Protein AF-A0A835W1W2-F1 (afdb_monomer_lite)

Radius of gyration: 30.24 Å; chains: 1; bounding box: 67×47×108 Å

Structure (mmCIF, N/CA/C/O backbone):
data_AF-A0A835W1W2-F1
#
_entry.id   AF-A0A835W1W2-F1
#
loop_
_atom_site.group_PDB
_atom_site.id
_atom_site.type_symbol
_atom_site.label_atom_id
_atom_site.label_alt_id
_atom_site.label_comp_id
_atom_site.label_asym_id
_atom_site.label_entity_id
_atom_site.label_seq_id
_atom_site.pdbx_PDB_ins_code
_atom_site.Cartn_x
_atom_site.Cartn_y
_atom_site.Cartn_z
_atom_site.occupancy
_atom_site.B_iso_or_equiv
_atom_site.auth_seq_id
_atom_site.auth_comp_id
_atom_site.auth_asym_id
_atom_site.auth_atom_id
_atom_site.pdbx_PDB_model_num
ATOM 1 N N . MET A 1 1 ? 34.029 7.217 -18.749 1.00 35.78 1 MET A N 1
ATOM 2 C CA . MET A 1 1 ? 32.612 7.648 -18.593 1.00 35.78 1 MET A CA 1
ATOM 3 C C . MET A 1 1 ? 31.706 7.098 -19.693 1.00 35.78 1 MET A C 1
ATOM 5 O O . MET A 1 1 ? 30.549 6.845 -19.394 1.00 35.78 1 MET A O 1
ATOM 9 N N . ALA A 1 2 ? 32.199 6.876 -20.920 1.00 39.84 2 ALA A N 1
ATOM 10 C CA . ALA A 1 2 ? 31.462 6.141 -21.956 1.00 39.84 2 ALA A CA 1
ATOM 11 C C . ALA A 1 2 ? 31.318 4.636 -21.632 1.00 39.84 2 ALA A C 1
ATOM 13 O O . ALA A 1 2 ? 30.302 4.034 -21.957 1.00 39.84 2 ALA A O 1
ATOM 14 N N . ASP A 1 3 ? 32.270 4.063 -20.889 1.00 42.09 3 ASP A N 1
ATOM 15 C CA . ASP A 1 3 ? 32.343 2.614 -20.623 1.00 42.09 3 ASP A CA 1
ATOM 16 C C . ASP A 1 3 ? 31.288 2.063 -19.647 1.00 42.09 3 ASP A C 1
ATOM 18 O O . ASP A 1 3 ? 31.204 0.855 -19.459 1.00 42.09 3 ASP A O 1
ATOM 22 N N . LEU A 1 4 ? 30.469 2.921 -19.022 1.00 51.94 4 LEU A N 1
ATOM 23 C CA . LEU A 1 4 ? 29.345 2.482 -18.179 1.00 51.94 4 LEU A CA 1
ATOM 24 C C . LEU A 1 4 ? 28.002 2.441 -18.928 1.00 51.94 4 LEU A C 1
ATOM 26 O O . LEU A 1 4 ? 26.983 2.146 -18.309 1.00 51.94 4 LEU A O 1
ATOM 30 N N . GLY A 1 5 ? 27.958 2.801 -20.219 1.00 49.72 5 GLY A N 1
ATOM 31 C CA . GLY A 1 5 ? 26.710 2.832 -20.996 1.00 49.72 5 GLY A CA 1
ATOM 32 C C . GLY A 1 5 ? 25.664 3.816 -20.455 1.00 49.72 5 GLY A C 1
ATOM 33 O O . GLY A 1 5 ? 24.519 3.800 -20.883 1.00 49.72 5 GLY A O 1
ATOM 34 N N . LEU A 1 6 ? 26.030 4.704 -19.522 1.00 49.19 6 LEU A N 1
ATOM 35 C CA . LEU A 1 6 ? 25.102 5.616 -18.843 1.00 49.19 6 LEU A CA 1
ATOM 36 C C . LEU A 1 6 ? 24.411 6.577 -19.829 1.00 49.19 6 LEU A C 1
ATOM 38 O O . LEU A 1 6 ? 23.255 6.942 -19.641 1.00 49.19 6 LEU A O 1
ATOM 42 N N . LEU A 1 7 ? 25.116 6.955 -20.898 1.00 46.66 7 LEU A N 1
ATOM 43 C CA . LEU A 1 7 ? 24.600 7.781 -21.993 1.00 46.66 7 LEU A CA 1
ATOM 44 C C . LEU A 1 7 ? 23.816 6.961 -23.034 1.00 46.66 7 LEU A C 1
ATOM 46 O O . LEU A 1 7 ? 23.045 7.542 -23.778 1.00 46.66 7 LEU A O 1
ATOM 50 N N . GLU A 1 8 ? 23.940 5.633 -23.072 1.00 48.31 8 GLU A N 1
ATOM 51 C CA . GLU A 1 8 ? 23.030 4.762 -23.840 1.00 48.31 8 GLU A CA 1
ATOM 52 C C . GLU A 1 8 ? 21.772 4.405 -23.030 1.00 48.31 8 GLU A C 1
ATOM 54 O O . GLU A 1 8 ? 20.692 4.225 -23.588 1.00 48.31 8 GLU A O 1
ATOM 59 N N . LEU A 1 9 ? 21.900 4.368 -21.700 1.00 46.50 9 LEU A N 1
ATOM 60 C CA . LEU A 1 9 ? 20.819 4.170 -20.734 1.00 46.50 9 LEU A CA 1
ATOM 61 C C . LEU A 1 9 ? 19.959 5.435 -20.579 1.00 46.50 9 LEU A C 1
ATOM 63 O O . LEU A 1 9 ? 18.746 5.361 -20.377 1.00 46.50 9 LEU A O 1
ATOM 67 N N . PHE A 1 10 ? 20.591 6.603 -20.719 1.00 51.19 10 PHE A N 1
ATOM 68 C CA . PHE A 1 10 ? 19.962 7.918 -20.677 1.00 51.19 10 PHE A CA 1
ATOM 69 C C . PHE A 1 10 ? 20.488 8.823 -21.812 1.00 51.19 10 PHE A C 1
ATOM 71 O O . PHE A 1 10 ? 21.137 9.838 -21.542 1.00 51.19 10 PHE A O 1
ATOM 78 N N . PRO A 1 11 ? 20.173 8.531 -23.089 1.00 50.50 11 PRO A N 1
ATOM 79 C CA . PRO A 1 11 ? 20.668 9.308 -24.239 1.00 50.50 11 PRO A CA 1
ATOM 80 C C . PRO A 1 11 ? 20.231 10.776 -24.221 1.00 50.50 11 PRO A C 1
ATOM 82 O O . PRO A 1 11 ? 20.819 11.636 -24.866 1.00 50.50 11 PRO A O 1
ATOM 85 N N . TYR A 1 12 ? 19.244 11.098 -23.396 1.00 50.88 12 TYR A N 1
ATOM 86 C CA . TYR A 1 12 ? 18.666 12.429 -23.261 1.00 50.88 12 TYR A CA 1
ATOM 87 C C . TYR A 1 12 ? 19.342 13.274 -22.176 1.00 50.88 12 TYR A C 1
ATOM 89 O O . TYR A 1 12 ? 19.260 14.497 -22.229 1.00 50.88 12 TYR A O 1
ATOM 97 N N . LEU A 1 13 ? 20.058 12.646 -21.232 1.00 51.47 13 LEU A N 1
ATOM 98 C CA . LEU A 1 13 ? 21.001 13.353 -20.357 1.00 51.47 13 LEU A CA 1
ATOM 99 C C . LEU A 1 13 ? 22.159 13.917 -21.188 1.00 51.47 13 LEU A C 1
ATOM 101 O O . LEU A 1 13 ? 22.593 15.035 -20.929 1.00 51.47 13 LEU A O 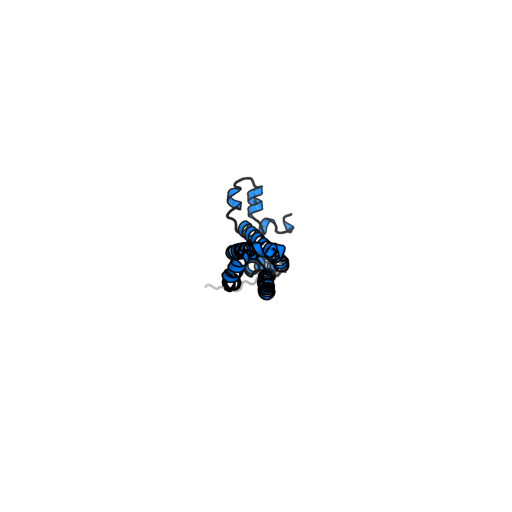1
ATOM 105 N N . ALA A 1 14 ? 22.576 13.204 -22.242 1.00 53.84 14 ALA A N 1
ATOM 106 C CA . ALA A 1 14 ? 23.532 13.713 -23.226 1.00 53.84 14 ALA A CA 1
ATOM 107 C C . ALA A 1 14 ? 23.009 14.980 -23.933 1.00 53.84 14 ALA A C 1
ATOM 109 O O . ALA A 1 14 ? 23.748 15.949 -24.107 1.00 53.84 14 ALA A O 1
ATOM 110 N N . MET A 1 15 ? 21.718 14.996 -24.294 1.00 53.12 15 MET A N 1
ATOM 111 C CA . MET A 1 15 ? 21.068 16.157 -24.918 1.00 53.12 15 MET A CA 1
ATOM 112 C C . MET A 1 15 ? 20.855 17.329 -23.950 1.00 53.12 15 MET A C 1
ATOM 114 O O . MET A 1 15 ? 21.112 18.467 -24.324 1.00 53.12 15 MET A O 1
ATOM 118 N N . GLY A 1 16 ? 20.430 17.073 -22.708 1.00 51.62 16 GLY A N 1
ATOM 119 C CA . GLY A 1 16 ? 20.249 18.118 -21.693 1.00 51.62 16 GLY A CA 1
ATOM 120 C C . GLY A 1 16 ? 21.570 18.764 -21.260 1.00 51.62 16 GLY A C 1
ATOM 121 O O . GLY A 1 16 ? 21.622 19.970 -21.036 1.00 51.62 16 GLY A O 1
ATOM 122 N N . LEU A 1 17 ? 22.659 17.988 -21.226 1.00 54.25 17 LEU A N 1
ATOM 123 C CA . LEU A 1 17 ? 24.023 18.496 -21.030 1.00 54.25 17 LEU A CA 1
ATOM 124 C C . LEU A 1 17 ? 24.559 19.279 -22.247 1.00 54.25 17 LEU A C 1
ATOM 126 O O . LEU A 1 17 ? 25.510 20.039 -22.089 1.00 54.25 17 LEU A O 1
ATOM 130 N N . SER A 1 18 ? 23.947 19.131 -23.432 1.00 57.94 18 SER A N 1
ATOM 131 C CA . SER A 1 18 ? 24.311 19.857 -24.664 1.00 57.94 18 SER A CA 1
ATOM 132 C C . SER A 1 18 ? 23.628 21.228 -24.811 1.00 57.94 18 SER A C 1
ATOM 134 O O . SER A 1 18 ? 23.874 21.925 -25.792 1.00 57.94 18 SER A O 1
ATOM 136 N N . GLY A 1 19 ? 22.829 21.658 -23.827 1.00 51.84 19 GLY A N 1
ATOM 137 C CA . GLY A 1 19 ? 22.525 23.079 -23.627 1.00 51.84 19 GLY A CA 1
ATOM 138 C C . GLY A 1 19 ? 21.226 23.623 -24.220 1.00 51.84 19 GLY A C 1
ATOM 139 O O . GLY A 1 19 ? 21.025 24.830 -24.128 1.00 51.84 19 GLY A O 1
ATOM 140 N N . ASP A 1 20 ? 20.320 22.806 -24.765 1.00 53.34 20 ASP A N 1
ATOM 141 C CA . ASP A 1 20 ? 19.033 23.335 -25.238 1.00 53.34 20 ASP A CA 1
ATOM 142 C C . ASP A 1 20 ? 17.863 22.356 -25.019 1.00 53.34 20 ASP A C 1
ATOM 144 O O . ASP A 1 20 ? 17.893 21.209 -25.463 1.00 53.34 20 ASP A O 1
ATOM 148 N N . LYS A 1 21 ? 16.810 22.852 -24.350 1.00 54.41 21 LYS A N 1
ATOM 149 C CA . LYS A 1 21 ? 15.494 22.226 -24.073 1.00 54.41 21 LYS A CA 1
ATOM 150 C C . LYS A 1 21 ? 15.399 21.203 -22.927 1.00 54.41 21 LYS A C 1
ATOM 152 O O . LYS A 1 21 ? 15.261 19.992 -23.126 1.00 54.41 21 LYS A O 1
ATOM 157 N N . LEU A 1 22 ? 15.298 21.742 -21.710 1.00 52.03 22 LEU A N 1
ATOM 158 C CA . LEU A 1 22 ? 14.904 21.036 -20.482 1.00 52.03 22 LEU A CA 1
ATOM 159 C C . LEU A 1 22 ? 13.486 20.420 -20.563 1.00 52.03 22 LEU A C 1
ATOM 161 O O . LEU A 1 22 ? 13.250 19.348 -20.007 1.00 52.03 22 LEU A O 1
ATOM 165 N N . ASP A 1 23 ? 12.567 21.028 -21.321 1.00 52.47 23 ASP A N 1
ATOM 166 C CA . ASP A 1 23 ? 11.179 20.552 -21.473 1.00 52.47 23 ASP A CA 1
ATOM 167 C C . ASP A 1 23 ? 11.075 19.173 -22.153 1.00 52.47 23 ASP A C 1
ATOM 169 O O . ASP A 1 23 ? 10.204 18.362 -21.835 1.00 52.47 23 ASP A O 1
ATOM 173 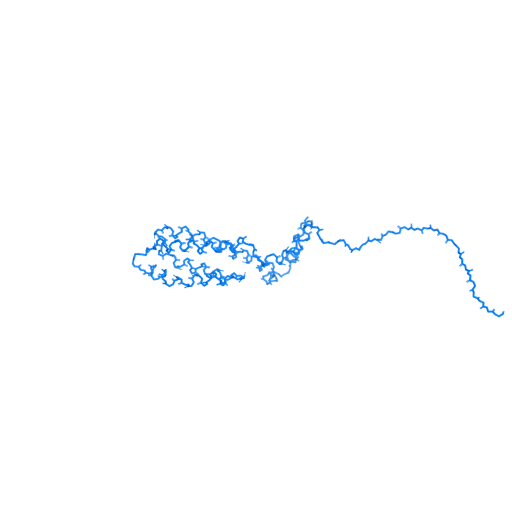N N . THR A 1 24 ? 12.020 18.839 -23.036 1.00 51.62 24 THR A N 1
ATOM 174 C CA . THR A 1 24 ? 12.078 17.539 -23.734 1.00 51.62 24 THR A CA 1
ATOM 175 C C . THR A 1 24 ? 12.396 16.361 -22.803 1.00 51.62 24 THR A C 1
ATOM 177 O O . THR A 1 24 ? 12.143 15.205 -23.148 1.00 51.62 24 THR A O 1
ATOM 180 N N . VAL A 1 25 ? 12.936 16.633 -21.611 1.00 48.75 25 VAL A N 1
ATOM 181 C CA . VAL A 1 25 ? 13.283 15.614 -20.607 1.00 48.75 25 VAL A CA 1
ATOM 182 C C . VAL A 1 25 ? 12.045 15.162 -19.817 1.00 48.75 25 VAL A C 1
ATOM 184 O O . VAL A 1 25 ? 11.973 14.006 -19.403 1.00 48.75 25 VAL A O 1
ATOM 187 N N . GLN A 1 26 ? 11.032 16.023 -19.654 1.00 47.69 26 GLN A N 1
ATOM 188 C CA . GLN A 1 26 ? 9.844 15.726 -18.841 1.00 47.69 26 GLN A CA 1
ATOM 189 C C . GLN A 1 26 ? 8.877 14.718 -19.486 1.00 47.69 26 GLN A C 1
ATOM 191 O O . GLN A 1 26 ? 8.205 13.978 -18.774 1.00 47.69 26 GLN A O 1
ATOM 196 N N . HIS A 1 27 ? 8.825 14.636 -20.818 1.00 49.44 27 HIS A N 1
ATOM 197 C CA . HIS A 1 27 ? 7.965 13.695 -21.559 1.00 49.44 27 HIS A CA 1
ATOM 198 C C . HIS A 1 27 ? 8.653 12.356 -21.892 1.00 49.44 27 HIS A C 1
ATOM 200 O O . HIS A 1 27 ? 8.231 11.622 -22.787 1.00 49.44 27 HIS A O 1
ATOM 206 N N . ASN A 1 28 ? 9.746 12.030 -21.199 1.00 55.78 28 ASN A N 1
ATOM 207 C CA . ASN A 1 28 ? 10.682 11.009 -21.651 1.00 55.78 28 ASN A CA 1
ATOM 208 C C . ASN A 1 28 ? 10.476 9.627 -20.977 1.00 55.78 28 ASN A C 1
ATOM 210 O O . ASN A 1 28 ? 10.255 9.560 -19.764 1.00 55.78 28 ASN A O 1
ATOM 214 N N . PRO A 1 29 ? 10.625 8.501 -21.709 1.00 53.53 29 PRO A N 1
ATOM 215 C CA . PRO A 1 29 ? 10.545 7.137 -21.169 1.00 53.53 29 PRO A CA 1
ATOM 216 C C . PRO A 1 29 ? 11.438 6.832 -19.955 1.00 53.53 29 PRO A C 1
ATOM 218 O O . PRO A 1 29 ? 11.136 5.883 -19.223 1.00 53.53 29 PRO A O 1
ATOM 221 N N . GLY A 1 30 ? 12.535 7.579 -19.766 1.00 56.94 30 GLY A N 1
ATOM 222 C CA . GLY A 1 30 ? 13.394 7.511 -18.576 1.00 56.94 30 GLY A CA 1
ATOM 223 C C . GLY A 1 30 ? 12.794 8.226 -17.359 1.00 56.94 30 GLY A C 1
ATOM 224 O O . GLY A 1 30 ? 12.799 7.676 -16.261 1.00 56.94 30 GLY A O 1
ATOM 225 N N . ALA A 1 31 ? 12.177 9.396 -17.555 1.00 65.44 31 ALA A N 1
ATOM 226 C CA . ALA A 1 31 ? 11.419 10.085 -16.509 1.00 65.44 31 ALA A CA 1
ATOM 227 C C . ALA A 1 31 ? 10.202 9.254 -16.067 1.00 65.44 31 ALA A C 1
ATOM 229 O O . ALA A 1 31 ? 9.932 9.131 -14.876 1.00 65.44 31 ALA A O 1
ATOM 230 N N . ALA A 1 32 ? 9.529 8.585 -17.011 1.00 67.00 32 ALA A N 1
A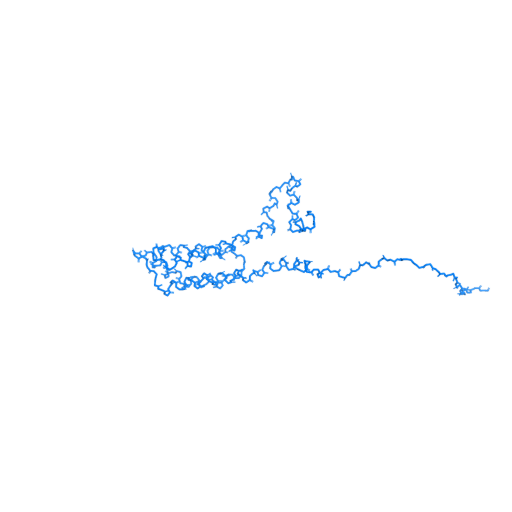TOM 231 C CA . ALA A 1 32 ? 8.458 7.636 -16.707 1.00 67.00 32 ALA A CA 1
ATOM 232 C C . ALA A 1 32 ? 8.936 6.447 -15.848 1.00 67.00 32 ALA A C 1
ATOM 234 O O . ALA A 1 32 ? 8.200 5.990 -14.978 1.00 67.00 32 ALA A O 1
ATOM 235 N N . TYR A 1 33 ? 10.170 5.969 -16.050 1.00 70.75 33 TYR A N 1
ATOM 236 C CA . TYR A 1 33 ? 10.765 4.915 -15.222 1.00 70.75 33 TYR A CA 1
ATOM 237 C C . TYR A 1 33 ? 11.079 5.403 -13.803 1.00 70.75 33 TYR A C 1
ATOM 239 O O . TYR A 1 33 ? 10.701 4.743 -12.841 1.00 70.75 33 TYR A O 1
ATOM 247 N N . PHE A 1 34 ? 11.707 6.571 -13.646 1.00 74.75 34 PHE A N 1
ATOM 248 C CA . PHE A 1 34 ? 11.957 7.127 -12.312 1.00 74.75 34 PHE A CA 1
ATOM 249 C C . PHE A 1 34 ? 10.661 7.435 -11.563 1.00 74.75 34 PHE A C 1
ATOM 251 O O . PHE A 1 34 ? 10.566 7.138 -10.375 1.00 74.75 34 PHE A O 1
ATOM 258 N N . ASN A 1 35 ? 9.641 7.941 -12.260 1.00 77.38 35 ASN A N 1
ATOM 259 C CA . ASN A 1 35 ? 8.303 8.105 -11.695 1.00 77.38 35 ASN A CA 1
ATOM 260 C C . ASN A 1 35 ? 7.720 6.761 -11.248 1.00 77.38 35 ASN A C 1
ATOM 262 O O . ASN A 1 35 ? 7.164 6.670 -10.159 1.00 77.38 35 ASN A O 1
ATOM 266 N N . TYR A 1 36 ? 7.900 5.702 -12.038 1.00 77.69 36 TYR A N 1
ATOM 267 C CA . TYR A 1 36 ? 7.461 4.362 -11.667 1.00 77.69 36 TYR A CA 1
ATOM 268 C C . TYR A 1 36 ? 8.175 3.824 -10.416 1.00 77.69 36 TYR A C 1
ATOM 270 O O . TYR A 1 36 ? 7.514 3.373 -9.485 1.00 77.69 36 TYR A O 1
ATOM 278 N N . ILE A 1 37 ? 9.506 3.936 -10.342 1.00 79.62 37 ILE A N 1
ATOM 279 C CA . ILE A 1 37 ? 10.284 3.549 -9.152 1.00 79.62 37 ILE A CA 1
ATOM 280 C C . ILE A 1 37 ? 9.888 4.386 -7.929 1.00 79.62 37 ILE A C 1
ATOM 282 O O . ILE A 1 37 ? 9.762 3.852 -6.828 1.00 79.62 37 ILE A O 1
ATOM 286 N N . SER A 1 38 ? 9.648 5.684 -8.115 1.00 84.06 38 SER A N 1
ATOM 287 C CA . SER A 1 38 ? 9.164 6.572 -7.056 1.00 84.06 38 SER A CA 1
ATOM 288 C C . SER A 1 38 ? 7.816 6.100 -6.501 1.00 84.06 38 SER A C 1
ATOM 290 O O . SER A 1 38 ? 7.662 5.977 -5.287 1.00 84.06 38 SER A O 1
ATOM 292 N N . LEU A 1 39 ? 6.874 5.734 -7.378 1.00 85.94 39 LEU A N 1
ATOM 293 C CA . LEU A 1 39 ? 5.574 5.187 -6.981 1.00 85.94 39 LEU A CA 1
ATOM 294 C C . LEU A 1 39 ? 5.709 3.846 -6.246 1.00 85.94 39 LEU A C 1
ATOM 296 O O . LEU A 1 39 ? 5.048 3.653 -5.229 1.00 85.94 39 LEU A O 1
ATOM 300 N N . LEU A 1 40 ? 6.587 2.939 -6.696 1.00 85.12 40 LEU A N 1
ATOM 301 C CA . LEU A 1 40 ? 6.864 1.686 -5.974 1.00 85.12 40 LEU A CA 1
ATOM 302 C C . LEU A 1 40 ? 7.372 1.966 -4.556 1.00 85.12 40 LEU A C 1
ATOM 304 O O . LEU A 1 40 ? 6.854 1.409 -3.590 1.00 85.12 40 LEU A O 1
ATOM 308 N N . ASN A 1 41 ? 8.345 2.868 -4.419 1.00 87.62 41 ASN A N 1
ATOM 309 C CA . ASN A 1 41 ? 8.875 3.259 -3.115 1.00 87.62 41 ASN A CA 1
ATOM 310 C C . ASN A 1 41 ? 7.790 3.878 -2.231 1.00 87.62 41 ASN A C 1
ATOM 312 O O . ASN A 1 41 ? 7.717 3.568 -1.043 1.00 87.62 41 ASN A O 1
ATOM 316 N N . GLN A 1 42 ? 6.915 4.706 -2.805 1.00 90.44 42 GLN A N 1
ATOM 317 C CA . GLN A 1 42 ? 5.791 5.294 -2.087 1.00 90.44 42 GLN A CA 1
ATOM 318 C C . GLN A 1 42 ? 4.842 4.217 -1.544 1.00 90.44 42 GLN A C 1
ATOM 320 O O . GLN A 1 42 ? 4.482 4.275 -0.369 1.00 90.44 42 GLN A O 1
ATOM 325 N N . VAL A 1 43 ? 4.494 3.204 -2.346 1.00 90.25 43 VAL A N 1
ATOM 326 C CA . VAL A 1 43 ? 3.650 2.083 -1.897 1.00 90.25 43 VAL A CA 1
ATOM 327 C C . VAL A 1 43 ? 4.337 1.287 -0.782 1.00 90.25 43 VAL A C 1
ATOM 329 O O . VAL A 1 43 ? 3.693 0.984 0.221 1.00 90.25 43 VAL A O 1
ATOM 332 N N . VAL A 1 44 ? 5.642 0.998 -0.894 1.00 89.81 44 VAL A N 1
ATOM 333 C CA . VAL A 1 44 ? 6.389 0.295 0.169 1.00 89.81 44 VAL A CA 1
ATOM 334 C C . VAL A 1 44 ? 6.388 1.098 1.465 1.00 89.81 44 VAL A C 1
ATOM 336 O O . VAL A 1 44 ? 6.096 0.539 2.523 1.00 89.81 44 VAL A O 1
ATOM 339 N N . MET A 1 45 ? 6.704 2.393 1.415 1.00 91.62 45 MET A N 1
ATOM 340 C CA . MET A 1 45 ? 6.743 3.233 2.616 1.00 91.62 45 MET A CA 1
ATOM 341 C C . MET A 1 45 ? 5.365 3.321 3.277 1.00 91.62 45 MET A C 1
ATOM 343 O O . MET A 1 45 ? 5.252 3.051 4.472 1.00 91.62 45 MET A O 1
ATOM 347 N N . MET A 1 46 ? 4.318 3.598 2.492 1.00 92.56 46 MET A N 1
ATOM 348 C CA . MET A 1 46 ? 2.935 3.650 2.974 1.00 92.56 46 MET A CA 1
ATOM 349 C C . MET A 1 46 ? 2.490 2.318 3.580 1.00 92.56 46 MET A C 1
ATOM 351 O O . MET A 1 46 ? 1.934 2.299 4.675 1.00 92.56 46 MET A O 1
ATOM 355 N N . GLY A 1 47 ? 2.772 1.200 2.905 1.00 92.12 47 GLY A N 1
ATOM 356 C CA . GLY A 1 47 ? 2.437 -0.131 3.404 1.00 92.12 47 GLY A CA 1
ATOM 357 C C . GLY A 1 47 ? 3.169 -0.469 4.702 1.00 92.12 47 GLY A C 1
ATOM 358 O O . GLY A 1 47 ? 2.577 -1.021 5.618 1.00 92.12 47 GLY A O 1
ATOM 359 N N . THR A 1 48 ? 4.439 -0.079 4.826 1.00 91.06 48 THR A N 1
ATOM 360 C CA . THR A 1 48 ? 5.230 -0.296 6.052 1.00 91.06 48 THR A CA 1
ATOM 361 C C . THR A 1 48 ? 4.680 0.492 7.226 1.00 91.06 48 THR A C 1
ATOM 363 O O . THR A 1 48 ? 4.541 -0.045 8.320 1.00 91.06 48 THR A O 1
ATOM 366 N N . GLN A 1 49 ? 4.370 1.767 6.999 1.00 93.06 49 GLN A N 1
ATOM 367 C CA . GLN A 1 49 ? 3.797 2.613 8.031 1.00 93.06 49 GLN A CA 1
ATOM 368 C C . GLN A 1 49 ? 2.449 2.049 8.491 1.00 93.06 49 GLN A C 1
ATOM 370 O O . GLN A 1 49 ? 2.248 1.834 9.682 1.00 93.06 49 GLN A O 1
ATOM 375 N N . LEU A 1 50 ? 1.569 1.723 7.542 1.00 93.25 50 LEU A N 1
ATOM 376 C CA . LEU A 1 50 ? 0.253 1.166 7.830 1.00 93.25 50 LEU A CA 1
ATOM 377 C C . LEU A 1 50 ? 0.333 -0.188 8.562 1.00 93.25 50 LEU A C 1
ATOM 379 O O . LEU A 1 50 ? -0.457 -0.433 9.469 1.00 93.25 50 LEU A O 1
ATOM 383 N N . TYR A 1 51 ? 1.310 -1.038 8.228 1.00 93.38 51 TYR A N 1
ATOM 384 C CA . TYR A 1 51 ? 1.548 -2.316 8.910 1.00 93.38 51 TYR A CA 1
ATOM 385 C C . TYR A 1 51 ? 1.809 -2.136 10.413 1.00 93.38 51 TYR A C 1
ATOM 387 O O . TYR A 1 51 ? 1.299 -2.902 11.233 1.00 93.38 51 TYR A O 1
ATOM 395 N N . HIS A 1 52 ? 2.609 -1.130 10.780 1.00 91.12 52 HIS A N 1
ATOM 396 C CA . HIS A 1 52 ? 2.911 -0.827 12.178 1.00 91.12 52 HIS A CA 1
ATOM 397 C C . HIS A 1 52 ? 1.754 -0.095 12.865 1.00 91.12 52 HIS A C 1
ATOM 399 O O . HIS A 1 52 ? 1.385 -0.452 13.985 1.00 91.12 52 HIS A O 1
ATOM 405 N N . ASP A 1 53 ? 1.145 0.877 12.187 1.00 91.88 53 ASP A N 1
ATOM 406 C CA . ASP A 1 53 ? 0.054 1.687 12.734 1.00 91.88 53 ASP A CA 1
ATOM 407 C C . ASP A 1 53 ? -1.208 0.852 13.012 1.00 91.88 53 ASP A C 1
ATOM 409 O O . ASP A 1 53 ? -1.913 1.109 13.989 1.00 91.88 53 ASP A O 1
ATOM 413 N N . ALA A 1 54 ? -1.455 -0.213 12.240 1.00 89.25 54 ALA A N 1
ATOM 414 C CA . ALA A 1 54 ? -2.554 -1.154 12.472 1.00 89.25 54 ALA A CA 1
ATOM 415 C C . ALA A 1 54 ? -2.487 -1.851 13.845 1.00 89.25 54 ALA A C 1
ATOM 417 O O . ALA A 1 54 ? -3.527 -2.194 14.416 1.00 89.25 54 ALA A O 1
ATOM 418 N N . CYS A 1 55 ? -1.288 -2.037 14.406 1.00 88.25 55 CYS A N 1
ATOM 419 C CA . CYS A 1 55 ? -1.089 -2.643 15.727 1.00 88.25 55 CYS A CA 1
ATOM 420 C C . CYS A 1 55 ? -1.187 -1.648 16.886 1.00 88.25 55 CYS A C 1
ATOM 422 O O . CYS A 1 55 ? -1.206 -2.065 18.042 1.00 88.25 55 CYS A O 1
ATOM 424 N N . MET A 1 56 ? -1.225 -0.347 16.600 1.00 90.62 56 MET A N 1
ATOM 425 C CA . MET A 1 56 ? -1.130 0.702 17.607 1.00 90.62 56 MET A CA 1
ATOM 426 C C . MET A 1 56 ? -2.497 1.377 17.782 1.00 90.62 56 MET A C 1
ATOM 428 O O . MET A 1 56 ? -2.901 2.154 16.915 1.00 90.62 56 MET A O 1
ATOM 432 N N . PRO A 1 57 ? -3.202 1.169 18.913 1.00 88.25 57 PRO A N 1
ATOM 433 C CA . PRO A 1 57 ? -4.562 1.687 19.112 1.00 88.25 57 PRO A CA 1
ATOM 434 C C . PRO A 1 57 ? -4.695 3.201 18.908 1.00 88.25 57 PRO A C 1
ATOM 436 O O . PRO A 1 57 ? -5.655 3.697 18.330 1.00 88.25 57 PRO A O 1
ATOM 439 N N . GLN A 1 58 ? -3.668 3.953 19.300 1.00 89.94 58 GLN A N 1
ATOM 440 C CA . GLN A 1 58 ? -3.585 5.406 19.128 1.00 89.94 58 GLN A CA 1
ATOM 441 C C . GLN A 1 58 ? -3.637 5.887 17.662 1.00 89.94 58 GLN A C 1
ATOM 443 O O . GLN A 1 58 ? -3.939 7.057 17.406 1.00 89.94 58 GLN A O 1
ATOM 448 N N . HIS A 1 59 ? -3.332 5.008 16.703 1.00 90.31 59 HIS A N 1
ATOM 449 C CA . HIS A 1 59 ? -3.295 5.312 15.273 1.00 90.31 59 HIS A CA 1
ATOM 450 C C . HIS A 1 59 ? -4.532 4.802 14.524 1.00 90.31 59 HIS A C 1
ATOM 452 O O . HIS A 1 59 ? -4.740 5.190 13.376 1.00 90.31 59 HIS A O 1
ATOM 458 N N . HIS A 1 60 ? -5.411 4.028 15.171 1.00 91.12 60 HIS A N 1
ATOM 459 C CA . HIS A 1 60 ? -6.587 3.420 14.536 1.00 91.12 60 HIS A CA 1
ATOM 460 C C . HIS A 1 60 ? -7.532 4.446 13.905 1.00 91.12 60 HIS A C 1
ATOM 462 O O . HIS A 1 60 ? -8.029 4.209 12.809 1.00 91.12 60 HIS A O 1
ATOM 468 N N . LYS A 1 61 ? -7.681 5.640 14.494 1.00 92.06 61 LYS A N 1
ATOM 469 C CA . LYS A 1 61 ? -8.449 6.754 13.896 1.00 92.06 61 LYS A CA 1
ATOM 470 C C . LYS A 1 61 ? -7.964 7.201 12.510 1.00 92.06 61 LYS A C 1
ATOM 472 O O . LYS A 1 61 ? -8.706 7.857 11.787 1.00 92.06 61 LYS A O 1
ATOM 477 N N . TYR A 1 62 ? -6.720 6.893 12.145 1.00 92.81 62 TYR A N 1
ATOM 478 C CA . TYR A 1 62 ? -6.122 7.271 10.864 1.00 92.81 62 TYR A CA 1
ATOM 479 C C . TYR A 1 62 ? -6.096 6.124 9.851 1.00 92.81 62 TYR A C 1
ATOM 481 O O . TYR A 1 62 ? -5.766 6.364 8.690 1.00 92.81 62 TYR A O 1
ATOM 489 N N . ALA A 1 63 ? -6.470 4.903 10.245 1.00 91.75 63 ALA A N 1
ATOM 490 C CA . ALA A 1 63 ? -6.308 3.717 9.410 1.00 91.75 63 ALA A CA 1
ATOM 491 C C . ALA A 1 63 ? -7.065 3.825 8.078 1.00 91.75 63 ALA A C 1
ATOM 493 O O . ALA A 1 63 ? -6.481 3.583 7.024 1.00 91.75 63 ALA A O 1
ATOM 494 N N . ALA A 1 64 ? -8.324 4.277 8.085 1.00 92.81 64 ALA A N 1
ATOM 495 C CA . ALA A 1 64 ? -9.092 4.461 6.852 1.00 92.81 64 ALA A CA 1
ATOM 496 C C . ALA A 1 64 ? -8.436 5.479 5.905 1.00 92.81 64 ALA A C 1
ATOM 498 O O . ALA A 1 64 ? -8.358 5.256 4.697 1.00 92.81 64 ALA A O 1
ATOM 499 N N . HIS A 1 65 ? -7.897 6.574 6.446 1.00 93.12 65 HIS A N 1
ATOM 500 C CA . HIS A 1 65 ? -7.182 7.563 5.646 1.00 93.12 65 HIS A CA 1
ATOM 501 C C . HIS A 1 65 ? -5.888 6.990 5.050 1.00 93.12 65 HIS A C 1
ATOM 503 O O . HIS A 1 65 ? -5.619 7.166 3.863 1.00 93.12 65 HIS A O 1
ATOM 509 N N . GLN A 1 66 ? -5.107 6.261 5.848 1.00 93.56 66 GLN A N 1
ATOM 510 C CA . GLN A 1 66 ? -3.870 5.623 5.397 1.00 93.56 66 GLN A CA 1
ATOM 511 C C . GLN A 1 66 ? -4.126 4.556 4.323 1.00 93.56 66 GLN A C 1
ATOM 513 O O . GLN A 1 66 ? -3.396 4.499 3.333 1.00 93.56 66 GLN A O 1
ATOM 518 N N . ILE A 1 67 ? -5.196 3.768 4.466 1.00 93.81 67 ILE A N 1
ATOM 519 C CA . ILE A 1 67 ? -5.635 2.798 3.454 1.00 93.81 67 ILE A CA 1
ATOM 520 C C . ILE A 1 67 ? -6.052 3.512 2.166 1.00 93.81 67 ILE A C 1
ATOM 522 O O . ILE A 1 67 ? -5.673 3.076 1.081 1.00 93.81 67 ILE A O 1
ATOM 526 N N . ALA A 1 68 ? -6.774 4.633 2.256 1.00 93.69 68 ALA A N 1
ATOM 527 C CA . ALA A 1 68 ? -7.154 5.415 1.080 1.00 93.69 68 ALA A CA 1
ATOM 528 C C . ALA A 1 68 ? -5.927 5.972 0.334 1.00 93.69 68 ALA A C 1
ATOM 530 O O . ALA A 1 68 ? -5.873 5.924 -0.896 1.00 93.69 68 ALA A O 1
ATOM 531 N N . LEU A 1 69 ? -4.912 6.451 1.062 1.00 92.62 69 LEU A N 1
ATOM 532 C CA . LEU A 1 69 ? -3.646 6.891 0.469 1.00 92.62 69 LEU A CA 1
ATOM 533 C C . LEU A 1 69 ? -2.898 5.733 -0.206 1.00 92.62 69 LEU A C 1
ATOM 535 O O . LEU A 1 69 ? -2.405 5.895 -1.324 1.00 92.62 69 LEU A O 1
ATOM 539 N N . LEU A 1 70 ? -2.845 4.560 0.431 1.00 92.25 70 LEU A N 1
ATOM 540 C CA . LEU A 1 70 ? -2.256 3.357 -0.163 1.00 92.25 70 LEU A CA 1
ATOM 541 C C . LEU A 1 70 ? -2.996 2.956 -1.449 1.00 92.25 70 LEU A C 1
ATOM 543 O O . LEU A 1 70 ? -2.363 2.731 -2.479 1.00 92.25 70 LEU A O 1
ATOM 547 N N . TYR A 1 71 ? -4.328 2.938 -1.415 1.00 92.69 71 TYR A N 1
ATOM 548 C CA . TYR A 1 71 ? -5.176 2.650 -2.571 1.00 92.69 71 TYR A CA 1
ATOM 549 C C . TYR A 1 71 ? -4.932 3.630 -3.725 1.00 92.69 71 TYR A C 1
ATOM 551 O O . TYR A 1 71 ? -4.795 3.217 -4.878 1.00 92.69 71 TYR A O 1
ATOM 559 N N . GLN A 1 72 ? -4.796 4.924 -3.424 1.00 91.75 72 GLN A N 1
ATOM 560 C CA . GLN A 1 72 ? -4.457 5.931 -4.425 1.00 91.75 72 GLN A CA 1
ATOM 561 C C . GLN A 1 72 ? -3.088 5.656 -5.064 1.00 91.75 72 GLN A C 1
ATOM 563 O O . GLN A 1 72 ? -2.962 5.719 -6.287 1.00 91.75 72 GLN A O 1
ATOM 568 N N . CYS A 1 73 ? -2.080 5.284 -4.271 1.00 89.69 73 CYS A N 1
ATOM 569 C CA . CYS A 1 73 ? -0.766 4.908 -4.798 1.00 89.69 73 CYS A CA 1
ATOM 570 C C . CYS A 1 73 ? -0.856 3.664 -5.705 1.00 89.69 73 CYS A C 1
ATOM 572 O O . CYS A 1 73 ? -0.272 3.647 -6.788 1.00 89.69 73 CYS A O 1
ATOM 574 N N . LEU A 1 74 ? -1.649 2.657 -5.318 1.00 88.69 74 LEU A N 1
ATOM 575 C CA . LEU A 1 74 ? -1.900 1.451 -6.121 1.00 88.69 74 LEU A CA 1
ATOM 576 C C . LEU A 1 74 ? -2.638 1.740 -7.437 1.00 88.69 74 LEU A C 1
ATOM 578 O O . LEU A 1 74 ? -2.441 1.018 -8.416 1.00 88.69 74 LEU A O 1
ATOM 582 N N . ASN A 1 75 ? -3.483 2.773 -7.470 1.00 88.94 75 ASN A N 1
ATOM 583 C CA . ASN A 1 75 ? -4.147 3.248 -8.687 1.00 88.94 75 ASN A CA 1
ATOM 584 C C . ASN A 1 75 ? -3.191 3.967 -9.642 1.00 88.94 75 ASN A C 1
ATOM 586 O O . ASN A 1 75 ? -3.356 3.871 -10.856 1.00 88.94 75 ASN A O 1
ATOM 590 N N . MET A 1 76 ? -2.202 4.684 -9.107 1.00 85.69 76 MET A N 1
ATOM 591 C CA . MET A 1 76 ? -1.184 5.364 -9.913 1.00 85.69 76 MET A CA 1
ATOM 592 C C . MET A 1 76 ? -0.111 4.399 -10.429 1.00 85.69 76 MET A C 1
ATOM 594 O O . MET A 1 76 ? 0.546 4.685 -11.433 1.00 85.69 76 MET A O 1
ATOM 598 N N . LEU A 1 77 ? 0.069 3.253 -9.766 1.00 81.31 77 LEU A N 1
ATOM 599 C CA . LEU A 1 77 ? 1.046 2.252 -10.165 1.00 81.31 77 LEU A CA 1
ATOM 600 C C . LEU A 1 77 ? 0.633 1.551 -11.469 1.00 81.31 77 LEU A C 1
ATOM 602 O O . LEU A 1 77 ? -0.458 0.998 -11.596 1.00 81.31 77 LEU A O 1
ATOM 606 N N . GLN A 1 78 ? 1.544 1.536 -12.442 1.00 68.75 78 GLN A N 1
ATOM 607 C CA . GLN A 1 78 ? 1.369 0.798 -13.693 1.00 68.75 78 GLN A CA 1
ATOM 608 C C . GLN A 1 78 ? 1.591 -0.707 -13.446 1.00 68.75 78 GLN A C 1
ATOM 610 O O . GLN A 1 78 ? 2.660 -1.110 -12.988 1.00 68.75 78 GLN A O 1
ATOM 615 N N . GLY A 1 79 ? 0.594 -1.545 -13.739 1.00 68.69 79 GLY A N 1
ATOM 616 C CA . GLY A 1 79 ? 0.666 -2.997 -13.531 1.00 68.69 79 GLY A CA 1
ATOM 617 C C . GLY A 1 79 ? -0.697 -3.627 -13.251 1.00 68.69 79 GLY A C 1
ATOM 618 O O . GLY A 1 79 ? -1.729 -2.955 -13.325 1.00 68.69 79 GLY A O 1
ATOM 619 N N . ASP A 1 80 ? -0.703 -4.919 -12.917 1.00 72.50 80 ASP A N 1
ATOM 620 C CA . ASP A 1 80 ? -1.921 -5.624 -12.509 1.00 72.50 80 ASP A CA 1
ATOM 621 C C . ASP A 1 80 ? -2.145 -5.524 -10.993 1.00 72.50 80 ASP A C 1
ATOM 623 O O . ASP A 1 80 ? -2.182 -6.511 -10.274 1.00 72.50 80 ASP A O 1
ATOM 627 N N . THR A 1 81 ? -2.315 -4.300 -10.484 1.00 82.44 81 THR A N 1
ATOM 628 C CA . THR A 1 81 ? -2.679 -4.064 -9.072 1.00 82.44 81 THR A CA 1
ATOM 629 C C . THR A 1 81 ? -4.174 -4.271 -8.803 1.00 82.44 81 THR A C 1
ATOM 631 O O . THR A 1 81 ? -4.646 -4.067 -7.683 1.00 82.44 81 THR A O 1
ATOM 634 N N . LYS A 1 82 ? -4.952 -4.684 -9.818 1.00 84.75 82 LYS A N 1
ATOM 635 C CA . LYS A 1 82 ? -6.404 -4.908 -9.712 1.00 84.75 82 LYS A CA 1
ATOM 636 C C . LYS A 1 82 ? -6.786 -5.908 -8.615 1.00 84.75 82 LYS A C 1
ATOM 638 O O . LYS A 1 82 ? -7.771 -5.626 -7.932 1.00 84.75 82 LYS A O 1
ATOM 643 N N . PRO A 1 83 ? -6.079 -7.041 -8.418 1.00 87.44 83 PRO A N 1
ATOM 644 C CA . PRO A 1 83 ? -6.414 -7.984 -7.355 1.00 87.44 83 PRO A CA 1
ATOM 645 C C . PRO A 1 83 ? -6.316 -7.340 -5.969 1.00 87.44 83 PRO A C 1
ATOM 647 O O . PRO A 1 83 ? -7.279 -7.400 -5.211 1.00 87.44 83 PRO A O 1
ATOM 650 N N . ILE A 1 84 ? -5.218 -6.630 -5.683 1.00 88.00 84 ILE A N 1
ATOM 651 C CA . ILE A 1 84 ? -5.014 -5.949 -4.394 1.00 88.00 84 ILE A CA 1
ATOM 652 C C . ILE A 1 84 ? -6.088 -4.885 -4.161 1.00 88.00 84 ILE A C 1
ATOM 654 O O . ILE A 1 84 ? -6.657 -4.807 -3.075 1.00 88.00 84 ILE A O 1
ATOM 658 N N . ARG A 1 85 ? -6.416 -4.086 -5.183 1.00 90.50 85 ARG A N 1
ATOM 659 C CA . ARG A 1 85 ? -7.445 -3.043 -5.057 1.00 90.50 85 ARG A CA 1
ATOM 660 C C . ARG A 1 85 ? -8.808 -3.602 -4.666 1.00 90.50 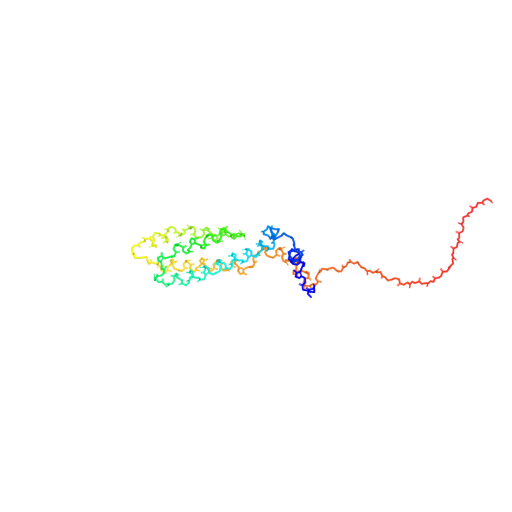85 ARG A C 1
ATOM 662 O O . ARG A 1 85 ? -9.447 -3.041 -3.784 1.00 90.50 85 ARG A O 1
ATOM 669 N N . ARG A 1 86 ? -9.214 -4.732 -5.253 1.00 91.44 86 ARG A N 1
ATOM 670 C CA . ARG A 1 86 ? -10.468 -5.405 -4.880 1.00 91.44 86 ARG A CA 1
ATOM 671 C C . ARG A 1 86 ? -10.458 -5.895 -3.440 1.00 91.44 86 ARG A C 1
ATOM 673 O O . ARG A 1 86 ? -11.486 -5.823 -2.777 1.00 91.44 86 ARG A O 1
ATOM 680 N N . VAL A 1 87 ? -9.314 -6.386 -2.960 1.00 92.31 87 VAL A N 1
ATOM 681 C CA . VAL A 1 87 ? -9.180 -6.788 -1.555 1.00 92.31 87 VAL A CA 1
ATOM 682 C C . VAL A 1 87 ? -9.401 -5.576 -0.657 1.00 92.31 87 VAL A C 1
ATOM 684 O O . VAL A 1 87 ? -10.234 -5.652 0.238 1.00 92.31 87 VAL A O 1
ATOM 687 N N . VAL A 1 88 ? -8.743 -4.446 -0.944 1.00 92.56 88 VAL A N 1
ATOM 688 C CA . VAL A 1 88 ? -8.921 -3.195 -0.187 1.00 92.56 88 VAL A CA 1
ATOM 689 C C . VAL A 1 88 ? -10.383 -2.740 -0.182 1.00 92.56 88 VAL A C 1
ATOM 691 O O . VAL A 1 88 ? -10.934 -2.476 0.884 1.00 92.56 88 VAL A O 1
ATOM 694 N N . GLU A 1 89 ? -11.022 -2.691 -1.352 1.00 93.38 89 GLU A N 1
ATOM 695 C CA . GLU A 1 89 ? -12.421 -2.270 -1.514 1.00 93.38 89 GLU A CA 1
ATOM 696 C C . GLU A 1 89 ? -13.394 -3.125 -0.685 1.00 93.38 89 GLU A C 1
ATOM 698 O O . GLU A 1 89 ? -14.343 -2.589 -0.122 1.00 93.38 89 GLU A O 1
ATOM 703 N N . ALA A 1 90 ? -13.140 -4.431 -0.544 1.00 93.62 90 ALA A N 1
ATOM 704 C CA . ALA A 1 90 ? -14.050 -5.358 0.129 1.00 93.62 90 ALA A CA 1
ATOM 705 C C . ALA A 1 90 ? -14.255 -5.081 1.629 1.00 93.62 90 ALA A C 1
ATOM 707 O O . ALA A 1 90 ? -15.301 -5.440 2.168 1.00 93.62 90 ALA A O 1
ATOM 708 N N . ARG A 1 91 ? -13.275 -4.473 2.314 1.00 92.38 91 ARG A N 1
ATOM 709 C CA . ARG A 1 91 ? -13.362 -4.173 3.761 1.00 92.38 91 ARG A CA 1
ATOM 710 C C . ARG A 1 91 ? -13.189 -2.698 4.107 1.00 92.38 91 ARG A C 1
ATOM 712 O O . ARG A 1 91 ? -13.221 -2.336 5.282 1.00 92.38 91 ARG A O 1
ATOM 719 N N . PHE A 1 92 ? -13.027 -1.836 3.104 1.00 93.31 92 PHE A N 1
ATOM 720 C CA . PHE A 1 92 ? -12.801 -0.413 3.331 1.00 93.31 92 PHE A CA 1
ATOM 721 C C . PHE A 1 92 ? -13.959 0.253 4.083 1.00 93.31 92 PHE A C 1
ATOM 723 O O . PHE A 1 92 ? -13.710 0.988 5.036 1.00 93.31 92 PHE A O 1
ATOM 730 N N . ASP A 1 93 ? -15.207 -0.037 3.705 1.00 93.50 93 ASP A N 1
ATOM 731 C CA . ASP A 1 93 ? -16.388 0.576 4.330 1.00 93.50 93 ASP A CA 1
ATOM 732 C C . ASP A 1 93 ? -16.530 0.203 5.812 1.00 93.50 93 ASP A C 1
ATOM 734 O O . ASP A 1 93 ? -16.875 1.047 6.640 1.00 93.50 93 ASP A O 1
ATOM 738 N N . GLU A 1 94 ? -16.202 -1.040 6.166 1.00 93.94 94 GLU A N 1
ATOM 739 C CA . GLU A 1 94 ? -16.207 -1.519 7.551 1.00 93.94 94 GLU A CA 1
ATOM 740 C C . GLU A 1 94 ? -15.151 -0.799 8.395 1.00 93.94 94 GLU A C 1
ATOM 742 O O . GLU A 1 94 ? -15.450 -0.283 9.473 1.00 93.94 94 GLU A O 1
ATOM 747 N N . ILE A 1 95 ? -13.922 -0.705 7.881 1.00 92.44 95 ILE A N 1
ATOM 748 C CA . ILE A 1 95 ? -12.833 -0.000 8.563 1.00 92.44 95 ILE A CA 1
ATOM 749 C C . ILE A 1 95 ? -13.182 1.476 8.712 1.00 92.44 95 ILE A C 1
ATOM 751 O O . ILE A 1 95 ? -13.042 2.033 9.799 1.00 92.44 95 ILE A O 1
ATOM 755 N N . LYS A 1 96 ? -13.695 2.100 7.650 1.00 94.12 96 LYS A N 1
ATOM 756 C CA . LYS A 1 96 ? -14.124 3.496 7.666 1.00 94.12 96 LYS A CA 1
ATOM 757 C C . LYS A 1 96 ? -15.146 3.749 8.776 1.00 94.12 96 LYS A C 1
ATOM 759 O O . LYS A 1 96 ? -14.919 4.641 9.593 1.00 94.12 96 LYS A O 1
ATOM 764 N N . ALA A 1 97 ? -16.191 2.926 8.869 1.00 92.19 97 ALA A N 1
ATOM 765 C CA . ALA A 1 97 ? -17.219 3.052 9.901 1.00 92.19 97 ALA A CA 1
ATOM 766 C C . ALA A 1 97 ? -16.649 2.963 11.330 1.00 92.19 97 ALA A C 1
ATOM 768 O O . ALA A 1 97 ? -17.049 3.731 12.205 1.00 92.19 97 ALA A O 1
ATOM 769 N N . ILE A 1 98 ? -15.677 2.074 11.565 1.00 91.38 98 ILE A N 1
ATOM 770 C CA . ILE A 1 98 ? -14.995 1.955 12.864 1.00 91.38 98 ILE A CA 1
ATOM 771 C C . ILE A 1 98 ? -14.149 3.198 13.148 1.00 91.38 98 ILE A C 1
ATOM 773 O O . ILE A 1 98 ? -14.198 3.743 14.252 1.00 91.38 98 ILE A O 1
ATOM 777 N N . THR A 1 99 ? -13.393 3.679 12.160 1.00 91.38 99 THR A N 1
ATOM 778 C CA . THR A 1 99 ? -12.502 4.836 12.339 1.00 91.38 99 THR A CA 1
ATOM 779 C C . THR A 1 99 ? -13.231 6.168 12.520 1.00 91.38 99 THR A C 1
ATOM 781 O O . THR A 1 99 ? -12.678 7.075 13.137 1.00 91.38 99 THR A O 1
ATOM 784 N N . GLU A 1 100 ? -14.465 6.286 12.024 1.00 91.44 100 GLU A N 1
ATOM 785 C CA . GLU A 1 100 ? -15.331 7.462 12.205 1.00 91.44 100 GLU A CA 1
ATOM 786 C C . GLU A 1 100 ? -16.103 7.438 13.538 1.00 91.44 100 GLU A C 1
ATOM 788 O O . GLU A 1 100 ? -16.795 8.400 13.882 1.00 91.44 100 GLU A O 1
ATOM 793 N N . SER A 1 101 ? -15.991 6.352 14.309 1.00 89.06 101 SER A N 1
ATOM 794 C CA . SER A 1 101 ? -16.637 6.232 15.614 1.00 89.06 101 SER A CA 1
ATOM 795 C C . SER A 1 101 ? -15.976 7.117 16.682 1.00 89.06 101 SER A C 1
ATOM 797 O O . SER A 1 101 ? -14.874 7.642 16.521 1.00 89.06 101 SER A O 1
ATOM 799 N N . ARG A 1 102 ? -16.672 7.298 17.812 1.00 84.12 102 ARG A N 1
ATOM 800 C CA . ARG A 1 102 ? -16.209 8.148 18.922 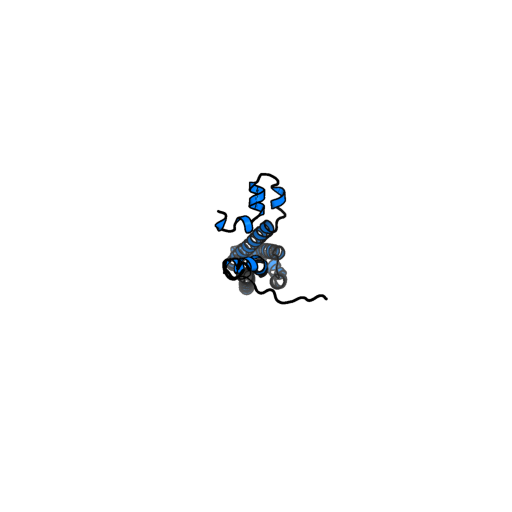1.00 84.12 102 ARG A CA 1
ATOM 801 C C . ARG A 1 102 ? -14.947 7.610 19.609 1.00 84.12 102 ARG A C 1
ATOM 803 O O . ARG A 1 102 ? -14.179 8.411 20.135 1.00 84.12 102 ARG A O 1
ATOM 810 N N . ASP A 1 103 ? -14.767 6.292 19.615 1.00 86.38 103 ASP A N 1
ATOM 811 C CA . ASP A 1 103 ? -13.596 5.606 20.166 1.00 86.38 103 ASP A CA 1
ATOM 812 C C . ASP A 1 103 ? -13.106 4.561 19.149 1.00 86.38 103 ASP A C 1
ATOM 814 O O . ASP A 1 103 ? -13.506 3.396 19.198 1.00 86.38 103 ASP A O 1
ATOM 818 N N . PRO A 1 104 ? -12.340 5.001 18.137 1.00 86.31 104 PRO A N 1
ATOM 819 C CA . PRO A 1 104 ? -11.960 4.156 17.020 1.00 86.31 104 PRO A CA 1
ATOM 820 C C . PRO A 1 104 ? -10.935 3.122 17.472 1.00 86.31 104 PRO A C 1
ATOM 822 O O . PRO A 1 104 ? -9.767 3.439 17.696 1.00 86.31 104 PRO A O 1
ATOM 825 N N . TYR A 1 105 ? -11.387 1.876 17.560 1.00 90.56 105 TYR A N 1
ATOM 826 C CA . TYR A 1 105 ? -10.572 0.725 17.916 1.00 90.56 105 TYR A CA 1
ATOM 827 C C . TYR A 1 105 ? -10.777 -0.385 16.889 1.00 90.56 105 TYR A C 1
ATOM 829 O O . TYR A 1 105 ? -11.893 -0.870 16.698 1.00 90.56 105 TYR A O 1
ATOM 837 N N . LEU A 1 106 ? -9.700 -0.784 16.218 1.00 89.38 106 LEU A N 1
ATOM 838 C CA . LEU A 1 106 ? -9.718 -1.880 15.260 1.00 89.38 106 LEU A CA 1
ATOM 839 C C . LEU A 1 106 ? -9.615 -3.223 16.001 1.00 89.38 106 LEU A C 1
ATOM 841 O O . LEU A 1 106 ? -8.652 -3.437 16.742 1.00 89.38 106 LEU A O 1
ATOM 845 N N . PRO A 1 107 ? -10.573 -4.142 15.784 1.00 91.44 107 PRO A N 1
ATOM 846 C CA . PRO A 1 107 ? -10.444 -5.539 16.172 1.00 91.44 107 PRO A CA 1
ATOM 847 C C . PRO A 1 107 ? -9.157 -6.157 15.627 1.00 91.44 107 PRO A C 1
ATOM 849 O O . PRO A 1 107 ? -8.688 -5.796 14.542 1.00 91.44 107 PRO A O 1
ATOM 852 N N . VAL A 1 108 ? -8.622 -7.140 16.351 1.00 90.88 108 VAL A N 1
ATOM 853 C CA . VAL A 1 108 ? -7.375 -7.828 15.987 1.00 90.88 108 VAL A CA 1
ATOM 854 C C . VAL A 1 108 ? -7.447 -8.447 14.589 1.00 90.88 108 VAL A C 1
ATOM 856 O O . VAL A 1 108 ? -6.455 -8.451 13.866 1.00 90.88 108 VAL A O 1
ATOM 859 N N . GLU A 1 109 ? -8.629 -8.893 14.170 1.00 92.88 109 GLU A N 1
ATOM 860 C CA . GLU A 1 109 ? -8.886 -9.468 12.853 1.00 92.88 109 GLU A CA 1
ATOM 861 C C . GLU A 1 109 ? -8.726 -8.428 11.740 1.00 92.88 109 GLU A C 1
ATOM 863 O O . GLU A 1 109 ? -8.161 -8.727 10.690 1.00 92.88 109 GLU A O 1
ATOM 868 N N . LEU A 1 110 ? -9.196 -7.197 11.967 1.00 91.81 110 LEU A N 1
ATOM 869 C CA . LEU A 1 110 ? -9.045 -6.105 11.006 1.00 91.81 110 LEU A CA 1
ATOM 870 C C . LEU A 1 110 ? -7.611 -5.580 10.987 1.00 91.81 110 LEU A C 1
ATOM 872 O O . LEU A 1 110 ? -7.089 -5.313 9.909 1.00 91.81 110 LEU A O 1
ATOM 876 N N . SER A 1 111 ? -6.941 -5.501 12.137 1.00 92.62 111 SER A N 1
ATOM 877 C CA . SER A 1 111 ? -5.510 -5.180 12.185 1.00 92.62 111 SER A CA 1
ATOM 878 C C . SER A 1 111 ? -4.667 -6.214 11.433 1.00 92.62 111 SER A C 1
ATOM 880 O O . SER A 1 111 ? -3.819 -5.832 10.629 1.00 92.62 111 SER A O 1
ATOM 882 N N . ALA A 1 112 ? -4.931 -7.509 11.630 1.00 93.56 112 ALA A N 1
ATOM 883 C CA . ALA A 1 112 ? -4.253 -8.586 10.909 1.00 93.56 112 ALA A CA 1
ATOM 884 C C . ALA A 1 112 ? -4.540 -8.530 9.402 1.00 93.56 112 ALA A C 1
ATOM 886 O O . ALA A 1 112 ? -3.629 -8.673 8.590 1.00 93.56 112 ALA A O 1
ATOM 887 N N . TRP A 1 113 ? -5.785 -8.243 9.019 1.00 94.94 113 TRP A N 1
ATOM 888 C CA . TRP A 1 113 ? -6.151 -8.050 7.618 1.00 94.94 113 TRP A CA 1
ATOM 889 C C . TRP A 1 113 ? -5.410 -6.862 6.984 1.00 94.94 113 TRP A C 1
ATOM 891 O O . TRP A 1 113 ? -4.901 -6.977 5.872 1.00 94.94 113 TRP A O 1
ATOM 901 N N . ILE A 1 114 ? -5.283 -5.732 7.691 1.00 93.62 114 ILE A N 1
ATOM 902 C CA . ILE A 1 114 ? -4.496 -4.587 7.206 1.00 93.62 114 ILE A CA 1
ATOM 903 C C . ILE A 1 114 ? -3.040 -5.012 6.982 1.00 93.62 114 ILE A C 1
ATOM 905 O O . ILE A 1 114 ? -2.454 -4.692 5.946 1.00 93.62 114 ILE A O 1
ATOM 909 N N . GLN A 1 115 ? -2.461 -5.766 7.917 1.00 93.56 115 GLN A N 1
ATOM 910 C CA . GLN A 1 115 ? -1.105 -6.290 7.772 1.00 93.56 115 GLN A CA 1
ATOM 911 C C . GLN A 1 115 ? -0.966 -7.196 6.545 1.00 93.56 115 GLN A C 1
ATOM 913 O O . GLN A 1 115 ? -0.028 -7.019 5.767 1.00 93.56 115 GLN A O 1
ATOM 918 N N . GLU A 1 116 ? -1.922 -8.091 6.310 1.00 93.62 116 GLU A N 1
ATOM 919 C CA . GLU A 1 116 ? -1.956 -8.956 5.129 1.00 93.62 116 GLU A CA 1
ATOM 920 C C . GLU A 1 116 ? -2.018 -8.144 3.826 1.00 93.62 116 GLU A C 1
ATOM 922 O O . GLU A 1 116 ? -1.223 -8.372 2.916 1.00 93.62 116 GLU A O 1
ATOM 927 N N . VAL A 1 117 ? -2.873 -7.119 3.749 1.00 92.19 117 VAL A N 1
ATOM 928 C CA . VAL A 1 117 ? -2.942 -6.217 2.584 1.00 92.19 117 VAL A CA 1
ATOM 929 C C . VAL A 1 117 ? -1.597 -5.542 2.320 1.00 92.19 117 VAL A C 1
ATOM 931 O O . VAL A 1 117 ? -1.138 -5.479 1.176 1.00 92.19 117 VAL A O 1
ATOM 934 N N . THR A 1 118 ? -0.945 -5.029 3.364 1.00 92.62 118 THR A N 1
ATOM 935 C CA . THR A 1 118 ? 0.364 -4.373 3.218 1.00 92.62 118 THR A CA 1
ATOM 936 C C . THR A 1 118 ? 1.472 -5.355 2.831 1.00 92.62 118 THR A C 1
ATOM 938 O O . THR A 1 118 ? 2.396 -4.976 2.107 1.00 92.62 118 THR A O 1
ATOM 941 N N . TRP A 1 119 ? 1.361 -6.618 3.251 1.00 90.38 119 TRP A N 1
ATOM 942 C CA . TRP A 1 119 ? 2.253 -7.697 2.840 1.00 90.38 119 TRP A CA 1
ATOM 943 C C . TRP A 1 119 ? 2.076 -8.040 1.359 1.00 90.38 119 TRP A C 1
ATOM 945 O O . TRP A 1 119 ? 3.061 -8.034 0.625 1.00 90.38 119 TRP A O 1
ATOM 955 N N . LEU A 1 120 ? 0.835 -8.209 0.889 1.00 89.56 120 LEU A N 1
ATOM 956 C CA . LEU A 1 120 ? 0.527 -8.425 -0.531 1.00 89.56 120 LEU A CA 1
ATOM 957 C C . LEU A 1 120 ? 1.090 -7.299 -1.408 1.00 89.56 120 LEU A C 1
ATOM 959 O O . LEU A 1 120 ? 1.686 -7.552 -2.452 1.00 89.56 120 LEU A O 1
ATOM 963 N N . CYS A 1 121 ? 0.969 -6.045 -0.958 1.00 87.94 121 CYS A N 1
ATOM 964 C CA . CYS A 1 121 ? 1.576 -4.907 -1.651 1.00 87.94 121 CYS A CA 1
ATOM 965 C C . CYS A 1 121 ? 3.102 -5.039 -1.752 1.00 87.94 121 CYS A C 1
ATOM 967 O O . CYS A 1 121 ? 3.679 -4.713 -2.787 1.00 87.94 121 CYS A O 1
ATOM 969 N N . ARG A 1 122 ? 3.769 -5.499 -0.688 1.00 86.00 122 ARG A N 1
ATOM 970 C CA . ARG A 1 122 ? 5.222 -5.717 -0.688 1.00 86.00 122 ARG A CA 1
ATOM 971 C C . ARG A 1 122 ? 5.627 -6.869 -1.595 1.00 86.00 122 ARG A C 1
ATOM 973 O O . ARG A 1 122 ? 6.599 -6.696 -2.322 1.00 86.00 122 ARG A O 1
ATOM 980 N N . GLU A 1 123 ? 4.907 -7.987 -1.584 1.00 85.62 123 GLU A N 1
ATOM 981 C CA . GLU A 1 123 ? 5.208 -9.121 -2.464 1.00 85.62 123 GLU A CA 1
ATOM 982 C C . GLU A 1 123 ? 5.092 -8.737 -3.938 1.00 85.62 123 GLU A C 1
ATOM 984 O O . GLU A 1 123 ? 6.023 -8.996 -4.697 1.00 85.62 123 GLU A O 1
ATOM 989 N N . GLU A 1 124 ? 4.040 -8.017 -4.335 1.00 79.69 124 GLU A N 1
ATOM 990 C CA . GLU A 1 124 ? 3.902 -7.538 -5.719 1.00 79.69 124 GLU A CA 1
ATOM 991 C C . GLU A 1 124 ? 5.042 -6.598 -6.143 1.00 79.69 124 GLU A C 1
ATOM 993 O O . GLU A 1 124 ? 5.482 -6.605 -7.294 1.00 79.69 124 GLU A O 1
ATOM 998 N N . ILE A 1 125 ? 5.567 -5.794 -5.216 1.00 78.62 125 ILE A N 1
ATOM 999 C CA . ILE A 1 125 ? 6.695 -4.894 -5.494 1.00 78.62 125 ILE A CA 1
ATOM 1000 C C . ILE A 1 125 ? 8.020 -5.667 -5.541 1.00 78.62 125 ILE A C 1
ATOM 1002 O O . ILE A 1 125 ? 8.863 -5.399 -6.401 1.00 78.62 125 ILE A O 1
ATOM 1006 N N . GLN A 1 126 ? 8.213 -6.630 -4.635 1.00 74.44 126 GLN A N 1
ATOM 1007 C CA . GLN A 1 126 ? 9.414 -7.467 -4.551 1.00 74.44 126 GLN A CA 1
ATOM 1008 C C . GLN A 1 126 ? 9.513 -8.488 -5.680 1.00 74.44 126 GLN A C 1
ATOM 1010 O O . GLN A 1 126 ? 10.628 -8.813 -6.091 1.00 74.44 126 GLN A O 1
ATOM 1015 N N . ALA A 1 127 ? 8.382 -8.919 -6.243 1.00 68.81 127 ALA A N 1
ATOM 1016 C CA . ALA A 1 127 ? 8.322 -9.756 -7.438 1.00 68.81 127 ALA A CA 1
ATOM 1017 C C . ALA A 1 127 ? 8.975 -9.102 -8.677 1.00 68.81 127 ALA A C 1
ATOM 1019 O O . ALA A 1 127 ? 9.073 -9.751 -9.715 1.00 68.81 127 ALA A O 1
ATOM 1020 N N . CYS A 1 128 ? 9.493 -7.869 -8.543 1.00 58.25 128 CYS A N 1
ATOM 1021 C CA . CYS A 1 128 ? 10.237 -7.090 -9.526 1.00 58.25 128 CYS A CA 1
ATOM 1022 C C . CYS A 1 128 ? 9.395 -6.882 -10.789 1.00 58.25 128 CYS A C 1
ATOM 1024 O O . CYS A 1 128 ? 9.297 -7.789 -11.621 1.00 58.25 128 CYS A O 1
ATOM 1026 N N . PRO A 1 129 ? 8.760 -5.710 -10.968 1.00 60.03 129 PRO A N 1
ATOM 1027 C CA . PRO A 1 129 ? 7.639 -5.619 -11.882 1.00 60.03 129 PRO A CA 1
ATOM 1028 C C . PRO A 1 129 ? 7.993 -6.103 -13.295 1.00 60.03 129 PRO A C 1
ATOM 1030 O O . PRO A 1 129 ? 9.006 -5.667 -13.851 1.00 60.03 129 PRO A O 1
ATOM 1033 N N . PRO A 1 130 ? 7.159 -6.948 -13.927 1.00 53.75 130 PRO A N 1
ATOM 1034 C CA . PRO A 1 130 ? 7.381 -7.458 -15.285 1.00 53.75 130 PRO A CA 1
ATOM 1035 C C . PRO A 1 130 ? 7.657 -6.355 -16.320 1.00 53.75 130 PRO A C 1
ATOM 1037 O O . PRO A 1 130 ? 8.315 -6.577 -17.337 1.00 53.75 130 PRO A O 1
ATOM 1040 N N . TYR A 1 131 ? 7.171 -5.142 -16.044 1.00 52.78 131 TYR A N 1
ATOM 1041 C CA . TYR A 1 131 ? 7.422 -3.937 -16.827 1.00 52.78 131 TYR A CA 1
ATOM 1042 C C . TYR A 1 131 ? 8.902 -3.512 -16.840 1.00 52.78 131 TYR A C 1
ATOM 1044 O O . TYR A 1 131 ? 9.421 -3.094 -17.875 1.00 52.78 131 TYR A O 1
ATOM 1052 N N . VAL A 1 132 ? 9.593 -3.666 -15.707 1.00 56.09 132 VAL A N 1
ATOM 1053 C CA . VAL A 1 132 ? 11.034 -3.428 -15.553 1.00 56.09 132 VAL A CA 1
ATOM 1054 C C . VAL A 1 132 ? 11.816 -4.527 -16.264 1.00 56.09 132 VAL A C 1
ATOM 1056 O O . VAL A 1 132 ? 12.740 -4.218 -17.012 1.00 56.09 132 VAL A O 1
ATOM 1059 N N . HIS A 1 133 ? 11.390 -5.789 -16.128 1.00 56.84 133 HIS A N 1
ATOM 1060 C CA . HIS A 1 133 ? 12.006 -6.902 -16.846 1.00 56.84 133 HIS A CA 1
ATOM 1061 C C . HIS A 1 133 ? 11.944 -6.699 -18.357 1.00 56.84 133 HIS A C 1
ATOM 1063 O O . HIS A 1 133 ? 12.996 -6.620 -18.959 1.00 56.84 133 HIS A O 1
ATOM 1069 N N . LYS A 1 134 ? 10.785 -6.468 -18.985 1.00 54.97 134 LYS A N 1
ATOM 1070 C CA . LYS A 1 134 ? 10.733 -6.287 -20.454 1.00 54.97 134 LYS A CA 1
ATOM 1071 C C . LYS A 1 134 ? 11.603 -5.143 -20.991 1.00 54.97 134 LYS A C 1
ATOM 1073 O O . LYS A 1 134 ? 12.077 -5.220 -22.120 1.00 54.97 134 LYS A O 1
ATOM 1078 N N . ARG A 1 135 ? 11.789 -4.063 -20.222 1.00 54.97 135 ARG A N 1
ATOM 1079 C CA . ARG A 1 135 ? 12.570 -2.890 -20.662 1.00 54.97 135 ARG A CA 1
ATOM 1080 C C . ARG A 1 135 ? 14.062 -3.002 -20.352 1.00 54.97 135 ARG A C 1
ATOM 1082 O O . ARG A 1 135 ? 14.861 -2.432 -21.088 1.00 54.97 135 ARG A O 1
ATOM 1089 N N . ILE A 1 136 ? 14.430 -3.726 -19.295 1.00 58.91 136 ILE A N 1
ATOM 1090 C CA . ILE A 1 136 ? 15.822 -3.937 -18.872 1.00 58.91 136 ILE A CA 1
ATOM 1091 C C . ILE A 1 136 ? 16.336 -5.317 -19.321 1.00 58.91 136 ILE A C 1
ATOM 1093 O O . ILE A 1 136 ? 17.530 -5.549 -19.299 1.00 58.91 136 ILE A O 1
ATOM 1097 N N . GLU A 1 137 ? 15.499 -6.234 -19.806 1.00 60.31 137 GLU A N 1
ATOM 1098 C CA . GLU A 1 137 ? 15.877 -7.577 -20.283 1.00 60.31 137 GLU A CA 1
ATOM 1099 C C . GLU A 1 137 ? 16.854 -7.504 -21.455 1.00 60.31 137 GLU A C 1
ATOM 1101 O O . GLU A 1 137 ? 17.875 -8.192 -21.448 1.00 60.31 137 GLU A O 1
ATOM 1106 N N . THR A 1 138 ? 16.615 -6.598 -22.405 1.00 55.44 138 THR A N 1
ATOM 1107 C CA . THR A 1 138 ? 17.562 -6.296 -23.488 1.00 55.44 138 THR A CA 1
ATOM 1108 C C . THR A 1 138 ? 18.913 -5.835 -22.929 1.00 55.44 138 THR A C 1
ATOM 1110 O O . THR A 1 138 ? 19.963 -6.222 -23.437 1.00 55.44 138 THR A O 1
ATOM 1113 N N . LEU A 1 139 ? 18.893 -5.076 -21.827 1.00 51.44 139 LEU A N 1
ATOM 1114 C CA . LEU A 1 139 ? 20.078 -4.589 -21.121 1.00 51.44 139 LEU A CA 1
ATOM 1115 C C . LEU A 1 139 ? 20.769 -5.692 -20.302 1.00 51.44 139 LEU A C 1
ATOM 1117 O O . LEU A 1 139 ? 21.991 -5.765 -20.273 1.00 51.44 139 LEU A O 1
ATOM 1121 N N . MET A 1 140 ? 20.006 -6.583 -19.665 1.00 57.62 140 MET A N 1
ATOM 1122 C CA . MET A 1 140 ? 20.518 -7.729 -18.916 1.00 57.62 140 MET A CA 1
ATOM 1123 C C . MET A 1 140 ? 21.162 -8.759 -19.840 1.00 57.62 140 MET A C 1
ATOM 1125 O O . MET A 1 140 ? 22.154 -9.368 -19.450 1.00 57.62 140 MET A O 1
ATOM 1129 N N . ARG A 1 141 ? 20.637 -8.945 -21.058 1.00 58.03 141 ARG A N 1
ATOM 1130 C CA . ARG A 1 141 ? 21.270 -9.786 -22.087 1.00 58.03 141 ARG A CA 1
ATOM 1131 C C . ARG A 1 141 ? 22.549 -9.151 -22.627 1.00 58.03 141 ARG A C 1
ATOM 1133 O O . ARG A 1 141 ? 23.544 -9.854 -22.776 1.00 58.03 141 ARG A O 1
ATOM 1140 N N . ALA A 1 142 ? 22.557 -7.833 -22.843 1.00 56.38 142 ALA A N 1
ATOM 1141 C CA . ALA A 1 142 ? 23.766 -7.104 -23.231 1.00 56.38 142 ALA A CA 1
ATOM 1142 C C . ALA A 1 142 ? 24.852 -7.160 -22.135 1.00 56.38 142 ALA A C 1
ATOM 1144 O O . ALA A 1 142 ? 26.000 -7.479 -22.427 1.00 56.38 142 ALA A O 1
ATOM 1145 N N . ALA A 1 143 ? 24.485 -6.955 -20.865 1.00 53.06 143 ALA A N 1
ATOM 1146 C CA . ALA A 1 143 ? 25.401 -7.015 -19.722 1.00 53.06 143 ALA A CA 1
ATOM 1147 C C . ALA A 1 143 ? 25.916 -8.435 -19.415 1.00 53.06 143 ALA A C 1
ATOM 1149 O O . ALA A 1 143 ? 27.020 -8.585 -18.896 1.00 53.06 143 ALA A O 1
ATOM 1150 N N . ARG A 1 144 ? 25.150 -9.483 -19.756 1.00 63.06 144 ARG A N 1
ATOM 1151 C CA . ARG A 1 144 ? 25.610 -10.886 -19.704 1.00 63.06 144 ARG A CA 1
ATOM 1152 C C . ARG A 1 144 ? 26.490 -11.284 -20.895 1.00 63.06 144 ARG A C 1
ATOM 1154 O O . ARG A 1 144 ? 26.970 -12.411 -20.923 1.00 63.06 144 ARG A O 1
ATOM 1161 N N . GLY A 1 145 ? 26.717 -10.386 -21.857 1.00 53.81 145 GLY A N 1
ATOM 1162 C CA . GLY A 1 145 ? 27.550 -10.658 -23.029 1.00 53.81 145 GLY A CA 1
ATOM 1163 C C . GLY A 1 145 ? 26.893 -11.574 -24.067 1.00 53.81 145 GLY A C 1
ATOM 1164 O O . GLY A 1 145 ? 27.588 -12.147 -24.899 1.00 53.81 145 GLY A O 1
ATOM 1165 N N . GLU A 1 146 ? 25.565 -11.718 -24.056 1.00 55.47 146 GLU A N 1
ATOM 1166 C CA . GLU A 1 146 ? 24.843 -12.628 -24.963 1.00 55.47 146 GLU A CA 1
ATOM 1167 C C . GLU A 1 146 ? 24.427 -11.973 -26.297 1.00 55.47 146 GLU A C 1
ATOM 1169 O O . GLU A 1 146 ? 23.674 -12.553 -27.081 1.00 55.47 146 GLU A O 1
ATOM 1174 N N . GLY A 1 147 ? 24.913 -10.763 -26.588 1.00 47.03 147 GLY A N 1
ATOM 1175 C CA . GLY A 1 147 ? 24.605 -10.019 -27.809 1.00 47.03 147 GLY A CA 1
ATOM 1176 C C . GLY A 1 147 ? 25.749 -10.008 -28.824 1.00 47.03 147 GLY A C 1
ATOM 1177 O O . GLY A 1 147 ? 26.500 -9.042 -28.867 1.00 47.03 147 GLY A O 1
ATOM 1178 N N . GLY A 1 148 ? 25.826 -11.032 -29.684 1.00 43.06 148 GLY A N 1
ATOM 1179 C CA . GLY A 1 148 ? 26.434 -10.906 -31.019 1.00 43.06 148 GLY A CA 1
ATOM 1180 C C . GLY A 1 148 ? 27.737 -11.670 -31.284 1.00 43.06 148 GLY A C 1
ATOM 1181 O O . GLY A 1 148 ? 28.789 -11.066 -31.461 1.00 43.06 148 GLY A O 1
ATOM 1182 N N . SER A 1 149 ? 27.646 -12.991 -31.468 1.00 46.72 149 SER A N 1
ATOM 1183 C CA . SER A 1 149 ? 28.512 -13.686 -32.430 1.00 46.72 149 SER A CA 1
ATOM 1184 C C . SER A 1 149 ? 27.830 -13.619 -33.799 1.00 46.72 149 SER A C 1
ATOM 1186 O O . SER A 1 149 ? 26.824 -14.278 -34.044 1.00 46.72 149 SER A O 1
ATOM 1188 N N . GLY A 1 150 ? 28.324 -12.762 -34.691 1.00 46.38 150 GLY A N 1
ATOM 1189 C CA . GLY A 1 150 ? 27.712 -12.627 -36.010 1.00 46.38 150 GLY A CA 1
ATOM 1190 C C . GLY A 1 150 ? 28.308 -11.526 -36.870 1.00 46.38 150 GLY A C 1
ATOM 1191 O O . GLY A 1 150 ? 27.678 -10.495 -37.059 1.00 46.38 150 GLY A O 1
ATOM 1192 N N . GLY A 1 151 ? 29.486 -11.791 -37.439 1.00 40.72 151 GLY A N 1
ATOM 1193 C CA . GLY A 1 151 ? 29.928 -11.137 -38.673 1.00 40.72 151 GLY A CA 1
ATOM 1194 C C . GLY A 1 151 ? 31.044 -10.107 -38.531 1.00 40.72 151 GLY A C 1
ATOM 1195 O O . GLY A 1 151 ? 30.775 -8.917 -38.489 1.00 40.72 151 GLY A O 1
ATOM 1196 N N . ALA A 1 152 ? 32.296 -10.573 -38.570 1.00 35.28 152 ALA A N 1
ATOM 1197 C CA . ALA A 1 152 ? 33.420 -9.858 -39.191 1.00 35.28 152 ALA A CA 1
ATOM 1198 C C . ALA A 1 152 ? 34.652 -10.781 -39.272 1.00 35.28 152 ALA A C 1
ATOM 1200 O O . ALA A 1 152 ? 35.652 -10.573 -38.593 1.00 35.28 152 ALA A O 1
ATOM 1201 N N . ALA A 1 153 ? 34.597 -11.820 -40.110 1.00 34.34 153 ALA A N 1
ATOM 1202 C CA . ALA A 1 153 ? 35.815 -12.471 -40.589 1.00 34.34 153 ALA A CA 1
ATOM 1203 C C . ALA A 1 153 ? 36.292 -11.720 -41.841 1.00 34.34 153 ALA A C 1
ATOM 1205 O O . ALA A 1 153 ? 36.033 -12.130 -42.968 1.00 34.34 153 ALA A O 1
ATOM 1206 N N . ALA A 1 154 ? 36.939 -10.574 -41.630 1.00 44.81 154 ALA A N 1
ATOM 1207 C CA . ALA A 1 154 ? 37.714 -9.883 -42.650 1.00 44.81 154 ALA A CA 1
ATOM 1208 C C . ALA A 1 154 ? 39.197 -10.011 -42.286 1.00 44.81 154 ALA A C 1
ATOM 1210 O O . ALA A 1 154 ? 39.730 -9.219 -41.515 1.00 44.81 154 ALA A O 1
ATOM 1211 N N . ALA A 1 155 ? 39.851 -11.033 -42.835 1.00 34.59 155 ALA A N 1
ATOM 1212 C CA . ALA A 1 155 ? 41.304 -11.133 -42.888 1.00 34.59 155 ALA A CA 1
ATOM 1213 C C . ALA A 1 155 ? 41.697 -11.930 -44.143 1.00 34.59 155 ALA A C 1
ATOM 1215 O O . ALA A 1 155 ? 41.581 -13.152 -44.179 1.00 34.59 155 ALA A O 1
ATOM 1216 N N . GLY A 1 156 ? 42.132 -11.225 -45.194 1.00 36.41 156 GLY A N 1
ATOM 1217 C CA . GLY A 1 156 ? 43.071 -11.799 -46.170 1.00 36.41 156 GLY A CA 1
ATOM 1218 C C . GLY A 1 156 ? 44.479 -11.898 -45.550 1.00 36.41 156 GLY A C 1
ATOM 1219 O O . GLY A 1 156 ? 44.611 -11.616 -44.358 1.00 36.41 156 GLY A O 1
ATOM 1220 N N . PRO A 1 157 ? 45.560 -12.193 -46.304 1.00 47.84 157 PRO A N 1
ATOM 1221 C CA . PRO A 1 157 ? 45.666 -12.408 -47.751 1.00 47.84 157 PRO A CA 1
ATOM 1222 C C . PRO A 1 157 ? 46.372 -13.737 -48.121 1.00 47.84 157 PRO A C 1
ATOM 1224 O O . PRO A 1 157 ? 47.178 -14.269 -47.364 1.00 47.84 157 PRO A O 1
ATOM 1227 N N . GLY A 1 158 ? 46.120 -14.265 -49.322 1.00 34.78 158 GLY A N 1
ATOM 1228 C CA . GLY A 1 158 ? 46.792 -15.465 -49.836 1.00 34.78 158 GLY A CA 1
ATOM 1229 C C . GLY A 1 158 ? 47.242 -15.265 -51.275 1.00 34.78 158 GLY A C 1
ATOM 1230 O O . GLY A 1 158 ? 46.448 -15.393 -52.200 1.00 34.78 158 GLY A O 1
ATOM 1231 N N . ALA A 1 159 ? 48.513 -14.914 -51.446 1.00 42.53 159 ALA A N 1
ATOM 1232 C CA . ALA A 1 159 ? 49.199 -14.899 -52.727 1.00 42.53 159 ALA A CA 1
ATOM 1233 C C . ALA A 1 159 ? 49.462 -16.335 -53.215 1.00 42.53 159 ALA A C 1
ATOM 1235 O O . ALA A 1 159 ? 49.903 -17.174 -52.431 1.00 42.53 159 ALA A O 1
ATOM 1236 N N . GLY A 1 160 ? 49.280 -16.592 -54.514 1.00 35.44 160 GLY A N 1
ATOM 1237 C CA . GLY A 1 160 ? 49.873 -17.753 -55.181 1.00 35.44 160 GLY A CA 1
ATOM 1238 C C . GLY A 1 160 ? 49.101 -18.271 -56.395 1.00 35.44 160 GLY A C 1
ATOM 1239 O O . GLY A 1 160 ? 47.987 -18.756 -56.254 1.00 35.44 160 GLY A O 1
ATOM 1240 N N . GLY A 1 161 ? 49.752 -18.261 -57.563 1.00 33.00 161 GLY A N 1
ATOM 1241 C CA . GLY A 1 161 ? 49.494 -19.245 -58.623 1.00 33.00 161 GLY A CA 1
ATOM 1242 C C . GLY A 1 161 ? 48.827 -18.723 -59.896 1.00 33.00 161 GLY A C 1
ATOM 1243 O O . GLY A 1 161 ? 47.639 -18.440 -59.926 1.00 33.00 161 GLY A O 1
ATOM 1244 N N . GLN A 1 162 ? 49.624 -18.640 -60.957 1.00 41.66 162 GLN A N 1
ATOM 1245 C CA . GLN A 1 162 ? 49.296 -18.249 -62.332 1.00 41.66 162 GLN A CA 1
ATOM 1246 C C . GLN A 1 162 ? 48.730 -19.464 -63.143 1.00 41.66 162 GLN A C 1
ATOM 1248 O O . GLN A 1 162 ? 48.428 -20.492 -62.544 1.00 41.66 162 GLN A O 1
ATOM 1253 N N . PRO A 1 163 ? 48.541 -19.389 -64.478 1.00 45.94 163 PRO A N 1
ATOM 1254 C 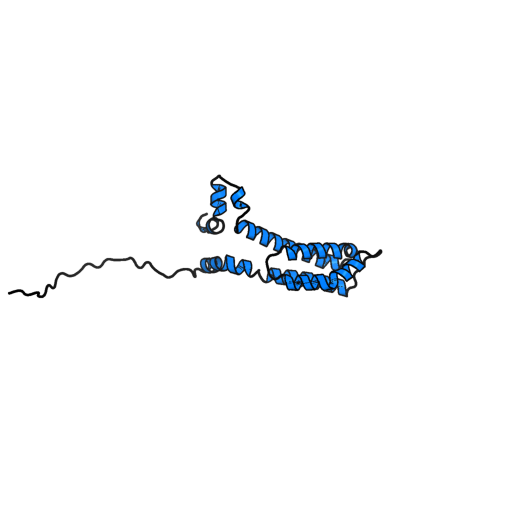CA . PRO A 1 163 ? 47.250 -19.423 -65.168 1.00 45.94 163 PRO A CA 1
ATOM 1255 C C . PRO A 1 163 ? 46.931 -20.761 -65.877 1.00 45.94 163 PRO A C 1
ATOM 1257 O O . PRO A 1 163 ? 47.821 -21.523 -66.242 1.00 45.94 163 PRO A O 1
ATOM 1260 N N . GLY A 1 164 ? 45.653 -21.004 -66.178 1.00 36.44 164 GLY A N 1
ATOM 1261 C CA . GLY A 1 164 ? 45.210 -22.108 -67.038 1.00 36.44 164 GLY A CA 1
ATOM 1262 C C . GLY A 1 164 ? 44.120 -21.649 -68.000 1.00 36.44 164 GLY A C 1
ATOM 1263 O O . GLY A 1 164 ? 42.938 -21.784 -67.705 1.00 36.44 164 GLY A O 1
ATOM 1264 N N . ALA A 1 165 ? 44.516 -21.070 -69.135 1.00 43.62 165 ALA A N 1
ATOM 1265 C CA . ALA A 1 165 ? 43.611 -20.752 -70.234 1.00 43.62 165 ALA A CA 1
ATOM 1266 C C . ALA A 1 165 ? 43.468 -21.982 -71.143 1.00 43.62 165 ALA A C 1
ATOM 1268 O O . ALA A 1 165 ? 44.424 -22.376 -71.810 1.00 43.62 165 ALA A O 1
ATOM 1269 N N . VAL A 1 166 ? 42.275 -22.579 -71.175 1.00 46.16 166 VAL A N 1
ATOM 1270 C CA . VAL A 1 166 ? 41.894 -23.605 -72.152 1.00 46.16 166 VAL A CA 1
ATOM 1271 C C . VAL A 1 166 ? 40.720 -23.086 -72.973 1.00 46.16 166 VAL A C 1
ATOM 1273 O O . VAL A 1 166 ? 39.635 -22.874 -72.448 1.00 46.16 166 VAL A O 1
ATOM 1276 N N . GLY A 1 167 ? 40.996 -22.909 -74.267 1.00 38.81 167 GLY A N 1
ATOM 1277 C CA . GLY A 1 167 ? 40.118 -23.259 -75.381 1.00 38.81 167 GLY A CA 1
ATOM 1278 C C . GLY A 1 167 ? 38.797 -22.512 -75.520 1.00 38.81 167 GLY A C 1
ATOM 1279 O O . GLY A 1 167 ? 37.790 -22.922 -74.957 1.00 38.81 167 GLY A O 1
ATOM 1280 N N . ASN A 1 168 ? 38.761 -21.539 -76.431 1.00 37.44 168 ASN A N 1
ATOM 1281 C CA . ASN A 1 168 ? 37.558 -21.307 -77.222 1.00 37.44 168 ASN A CA 1
ATOM 1282 C C . ASN A 1 168 ? 37.956 -21.170 -78.694 1.00 37.44 168 ASN A C 1
ATOM 1284 O O . ASN A 1 168 ? 38.848 -20.392 -79.030 1.00 37.44 168 ASN A O 1
ATOM 1288 N N . GLY A 1 169 ? 37.367 -22.017 -79.534 1.00 38.72 169 GLY A N 1
ATOM 1289 C CA . GLY A 1 169 ? 37.679 -22.107 -80.952 1.00 38.72 169 GLY A CA 1
ATOM 1290 C C . GLY A 1 169 ? 36.958 -21.059 -81.785 1.00 38.72 169 GLY A C 1
ATOM 1291 O O . GLY A 1 169 ? 35.889 -20.598 -81.404 1.00 38.72 169 GLY A O 1
ATOM 1292 N N . THR A 1 170 ? 37.521 -20.776 -82.956 1.00 40.62 170 THR A N 1
ATOM 1293 C CA . THR A 1 170 ? 36.799 -20.368 -84.166 1.00 40.62 170 THR A CA 1
ATOM 1294 C C . THR A 1 170 ? 37.696 -20.611 -85.379 1.00 40.62 170 THR A C 1
ATOM 1296 O O . THR A 1 170 ? 38.787 -20.047 -85.425 1.00 40.62 170 THR A O 1
ATOM 1299 N N . SER A 1 171 ? 37.150 -21.392 -86.318 1.00 38.03 171 SER A N 1
ATOM 1300 C CA . SER A 1 171 ? 37.385 -21.421 -87.774 1.00 38.03 171 SER A CA 1
ATOM 1301 C C . SER A 1 171 ? 38.742 -21.857 -88.323 1.00 38.03 171 SER A C 1
ATOM 1303 O O . SER A 1 171 ? 39.741 -21.134 -88.141 1.00 38.03 171 SER A O 1
#

pLDDT: mean 70.98, std 20.87, range [33.0, 94.94]

Organism: Chlamydomonas incerta (NCBI:txid51695)

Sequence (171 aa):
MADLGLLELFPYLAMGLSGDKLDTVQHNPGAAYFNYISLLNQVVMMGTQLYHDACMPQHHKYAAHQIALLYQCLNMLQGDTKPIRRVVEARFDEIKAITESRDPYLPVELSAWIQEVTWLCREEIQACPPYVHKRIETLMRAARGEGGSGGAAAAGPGAGGQPGAVGNGTS

Secondary structure (DSSP, 8-state):
-GGG-HHHH-HHHHHHHTTS-THHHHTSHHHHHHHHHHHHHHHHHHHHHHHHHTT-GGGGGGHHHHHHHHHHHHHHS-S--HHHHHHHHHHHHHHHHHHTSSS----HHHHHHHHHHHHHHHHHHHT--HHHHHHHHHHHHHHTT-S------------------------

Foldseek 3Di:
DVVVCVCVVPVVVVVVVVPDDPPVVCVDPVVVVVVQVVLLVVLLVLLVVLLVLLVPQVSLLCNLVSLVSNLVSLVVHPDPSVVLNVLSVVCSVVSVVLSPDPRRGDDPVVSVSSNVSSVVSVCCSVVPGVVCCVVCVVVVCVVVVVPDPDDDPDDDDDDDDDDDDDDDDDD